Protein AF-A0AA38JEQ3-F1 (afdb_monomer_lite)

pLDDT: mean 92.49, std 6.7, range [68.56, 98.06]

Sequence (53 aa):
RIESEVVTMKYVETRTTIPVPHVFHHNARAEEDVRSPYILMSKVDGVPLSLVW

Structure (mmCIF, N/CA/C/O backbone):
data_AF-A0AA38JEQ3-F1
#
_entry.id   AF-A0AA38JEQ3-F1
#
loop_
_atom_site.group_PDB
_atom_site.id
_atom_site.type_symbol
_atom_site.label_atom_id
_atom_site.label_alt_id
_atom_site.label_comp_id
_atom_site.label_asym_id
_atom_site.label_entity_id
_atom_site.label_seq_id
_atom_site.pdbx_PDB_ins_code
_atom_site.Cartn_x
_atom_site.Cartn_y
_atom_site.Cartn_z
_atom_site.occupancy
_atom_site.B_iso_or_equiv
_atom_site.auth_seq_id
_atom_site.auth_comp_id
_atom_site.auth_asym_id
_atom_site.auth_atom_id
_atom_site.pdbx_PDB_model_num
ATOM 1 N N . ARG A 1 1 ? 9.298 10.418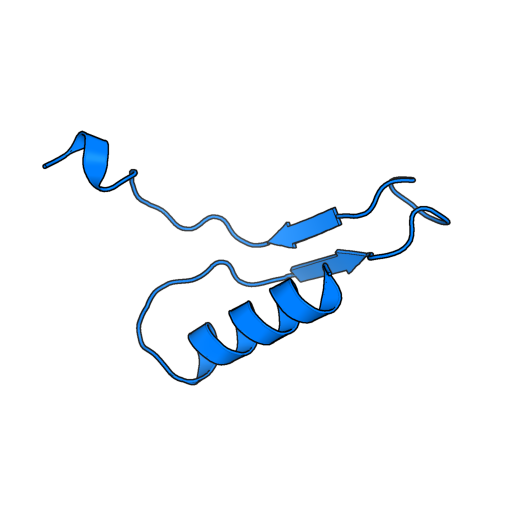 -5.709 1.00 81.94 1 ARG A N 1
ATOM 2 C CA . ARG A 1 1 ? 7.956 10.478 -5.081 1.00 81.94 1 ARG A CA 1
ATOM 3 C C . ARG A 1 1 ? 7.467 9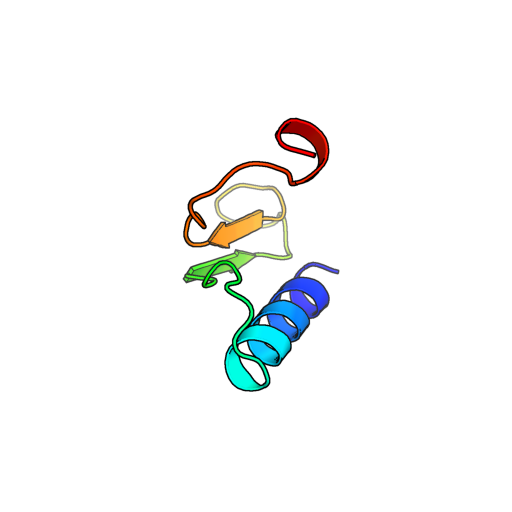.079 -4.728 1.00 81.94 1 ARG A C 1
ATOM 5 O O . ARG A 1 1 ? 7.452 8.784 -3.548 1.00 81.94 1 ARG A O 1
ATOM 12 N N . ILE A 1 2 ? 7.223 8.206 -5.715 1.00 90.62 2 ILE A N 1
ATOM 13 C CA . ILE A 1 2 ? 6.816 6.802 -5.489 1.00 90.62 2 ILE A CA 1
ATOM 14 C C . ILE A 1 2 ? 7.767 6.051 -4.552 1.00 90.62 2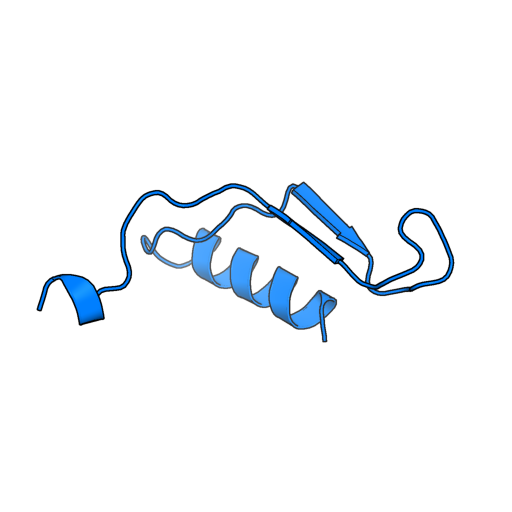 ILE A C 1
ATOM 16 O O . ILE A 1 2 ? 7.308 5.439 -3.601 1.00 90.62 2 ILE A O 1
ATOM 20 N N . GLU A 1 3 ? 9.083 6.177 -4.740 1.00 92.88 3 GLU A N 1
ATOM 21 C CA . GLU A 1 3 ? 10.057 5.548 -3.829 1.00 92.88 3 GLU A CA 1
ATOM 22 C C . GLU A 1 3 ? 9.861 5.973 -2.364 1.00 92.88 3 GLU A C 1
ATOM 24 O O . GLU A 1 3 ? 9.900 5.151 -1.455 1.00 92.88 3 GLU A O 1
ATOM 29 N N . SER A 1 4 ? 9.594 7.261 -2.124 1.00 95.31 4 SER A N 1
ATOM 30 C CA . SER A 1 4 ? 9.325 7.777 -0.780 1.00 95.31 4 SER A CA 1
ATOM 31 C C . SER A 1 4 ? 8.009 7.231 -0.228 1.00 95.31 4 SER A C 1
ATOM 33 O O . SER A 1 4 ? 7.970 6.820 0.924 1.00 95.31 4 SER A O 1
ATOM 35 N N . GLU A 1 5 ? 6.956 7.175 -1.049 1.00 95.69 5 GLU A N 1
ATOM 36 C CA . GLU A 1 5 ? 5.655 6.605 -0.671 1.00 95.69 5 GLU A CA 1
ATOM 37 C C . GLU A 1 5 ? 5.796 5.128 -0.251 1.00 95.69 5 GLU A C 1
ATOM 39 O O . GLU A 1 5 ? 5.316 4.742 0.817 1.00 95.69 5 GLU A O 1
ATOM 44 N N . VAL A 1 6 ? 6.527 4.321 -1.030 1.00 96.50 6 VAL A N 1
ATOM 45 C CA . VAL A 1 6 ? 6.780 2.896 -0.742 1.00 96.50 6 VAL A CA 1
ATOM 46 C C . VAL A 1 6 ? 7.579 2.714 0.548 1.00 96.50 6 VAL A C 1
ATOM 48 O O . VAL A 1 6 ? 7.204 1.906 1.402 1.00 96.50 6 VAL A O 1
ATOM 51 N N . VAL A 1 7 ? 8.654 3.485 0.735 1.00 96.25 7 VAL A N 1
ATOM 52 C CA . VAL A 1 7 ? 9.472 3.415 1.957 1.00 96.25 7 VAL A CA 1
ATOM 53 C C . VAL A 1 7 ? 8.665 3.832 3.187 1.00 96.25 7 VAL A C 1
ATOM 55 O O . VAL A 1 7 ? 8.767 3.186 4.231 1.00 96.25 7 VAL A O 1
ATOM 58 N N . THR A 1 8 ? 7.833 4.869 3.076 1.00 97.06 8 THR A N 1
ATOM 59 C CA . THR A 1 8 ? 6.962 5.301 4.175 1.00 97.06 8 THR A CA 1
ATOM 60 C C . THR A 1 8 ? 5.924 4.235 4.524 1.00 97.06 8 THR A C 1
ATOM 62 O O . THR A 1 8 ? 5.758 3.947 5.708 1.00 97.06 8 THR A O 1
ATOM 65 N N . MET A 1 9 ? 5.278 3.599 3.539 1.00 96.50 9 MET A N 1
ATOM 66 C CA . MET A 1 9 ? 4.332 2.503 3.804 1.00 96.50 9 MET A CA 1
ATOM 67 C C . MET A 1 9 ? 5.006 1.342 4.543 1.00 96.50 9 MET A C 1
ATOM 69 O O . MET A 1 9 ? 4.508 0.915 5.584 1.00 96.50 9 MET A O 1
ATOM 73 N N . LYS A 1 10 ? 6.194 0.915 4.094 1.00 96.38 10 LYS A N 1
ATOM 74 C CA . LYS A 1 10 ? 6.977 -0.132 4.771 1.00 96.38 10 LYS A CA 1
ATOM 75 C C . LYS A 1 10 ? 7.385 0.265 6.194 1.00 96.38 10 LYS A C 1
ATOM 77 O O . LYS A 1 10 ? 7.407 -0.565 7.103 1.00 96.38 10 LYS A O 1
ATOM 82 N N . TYR A 1 11 ? 7.721 1.535 6.414 1.00 97.69 11 TYR A N 1
ATOM 83 C CA . TYR A 1 11 ? 8.031 2.031 7.752 1.00 97.69 11 TYR A CA 1
ATOM 84 C C . TYR A 1 11 ? 6.813 1.942 8.682 1.00 97.69 11 TYR A C 1
ATOM 86 O O . TYR A 1 11 ? 6.945 1.449 9.799 1.00 97.69 11 TYR A O 1
ATOM 94 N N . VAL A 1 12 ? 5.628 2.360 8.228 1.00 97.62 12 VAL A N 1
ATOM 95 C CA . VAL A 1 12 ? 4.393 2.282 9.030 1.00 97.62 12 VAL A CA 1
ATOM 96 C C . VAL A 1 12 ? 4.013 0.829 9.327 1.00 97.62 12 VAL A C 1
ATOM 98 O O . VAL A 1 12 ? 3.730 0.514 10.484 1.00 97.62 12 VAL A O 1
ATOM 101 N N . GLU A 1 13 ? 4.084 -0.053 8.325 1.00 96.44 13 GLU A N 1
ATOM 102 C CA . GLU A 1 13 ? 3.811 -1.494 8.453 1.00 96.44 13 GLU A CA 1
ATOM 103 C C . GLU A 1 13 ? 4.712 -2.162 9.504 1.00 96.44 13 GLU A C 1
ATOM 105 O O . GLU A 1 13 ? 4.260 -2.979 10.298 1.00 96.44 13 GLU A O 1
ATOM 110 N N . THR A 1 14 ? 5.997 -1.792 9.547 1.00 97.19 14 THR A N 1
ATOM 111 C CA . THR A 1 14 ? 6.981 -2.416 10.453 1.00 97.19 14 THR A CA 1
ATOM 112 C C . THR A 1 14 ? 7.039 -1.794 11.847 1.00 97.19 14 THR A C 1
ATOM 114 O O . THR A 1 14 ? 7.625 -2.384 12.757 1.00 97.19 14 THR A O 1
ATOM 117 N N . ARG A 1 15 ? 6.487 -0.590 12.032 1.00 98.06 15 ARG A N 1
ATOM 118 C CA . ARG A 1 15 ? 6.610 0.181 13.283 1.00 98.06 15 ARG A CA 1
ATOM 119 C C . ARG A 1 15 ? 5.295 0.385 14.021 1.00 98.06 15 ARG A C 1
ATOM 121 O O . ARG A 1 15 ? 5.318 0.921 15.126 1.00 98.06 15 ARG A O 1
ATOM 128 N N . THR A 1 16 ? 4.167 -0.007 13.440 1.00 97.69 16 THR A N 1
ATOM 129 C CA . THR A 1 16 ? 2.842 0.206 14.028 1.00 97.69 16 THR A CA 1
ATOM 130 C C . THR A 1 16 ? 1.948 -1.011 13.812 1.00 97.69 16 THR A C 1
ATOM 132 O O . THR A 1 16 ? 2.300 -1.934 13.087 1.00 97.69 16 THR A O 1
ATOM 135 N N . THR A 1 17 ? 0.775 -1.009 14.439 1.00 96.38 17 THR A N 1
ATOM 136 C CA . THR A 1 17 ? -0.287 -1.998 14.203 1.00 96.38 17 THR A CA 1
ATOM 137 C C . THR A 1 17 ? -1.353 -1.494 13.226 1.00 96.38 17 THR A C 1
ATOM 139 O O . THR A 1 17 ? -2.372 -2.157 13.039 1.00 96.38 17 THR A O 1
ATOM 142 N N . ILE A 1 18 ? -1.153 -0.313 12.627 1.00 95.38 18 ILE A N 1
ATOM 143 C CA . ILE A 1 18 ? -2.102 0.263 11.675 1.00 95.38 18 ILE A CA 1
ATOM 144 C C . ILE A 1 18 ? -2.035 -0.562 10.385 1.00 95.38 18 ILE A C 1
ATOM 146 O O . ILE A 1 18 ? -0.955 -0.670 9.800 1.00 95.38 18 ILE A O 1
ATOM 150 N N . PRO A 1 19 ? -3.162 -1.121 9.909 1.00 93.88 19 PRO A N 1
ATOM 151 C CA . PRO A 1 19 ? -3.173 -1.865 8.662 1.00 93.88 19 PRO A CA 1
ATOM 152 C C . PRO A 1 19 ? -2.924 -0.911 7.490 1.00 93.88 19 PRO A C 1
ATOM 154 O O . PRO A 1 19 ? -3.684 0.030 7.259 1.00 93.88 19 PRO A O 1
ATOM 157 N N . VAL A 1 20 ? -1.858 -1.173 6.739 1.00 96.62 20 VAL A N 1
ATOM 158 C CA . VAL A 1 20 ? -1.525 -0.479 5.491 1.00 96.62 20 VAL A CA 1
ATOM 159 C C . VAL A 1 20 ? -1.434 -1.488 4.343 1.00 96.62 20 VAL A C 1
ATOM 161 O O . VAL A 1 20 ? -1.182 -2.668 4.594 1.00 96.62 20 VAL A O 1
ATOM 164 N N . PRO A 1 21 ? -1.654 -1.066 3.084 1.00 97.06 21 PRO A N 1
ATOM 165 C CA . PRO A 1 21 ? -1.450 -1.925 1.924 1.00 97.06 21 PRO A CA 1
ATOM 166 C C . PRO A 1 21 ? -0.024 -2.477 1.859 1.00 97.06 21 PRO A C 1
ATOM 168 O O . PRO A 1 21 ? 0.945 -1.728 1.989 1.00 97.06 21 PRO A O 1
ATOM 171 N N . HIS A 1 22 ? 0.102 -3.772 1.583 1.00 95.88 22 HIS A N 1
ATOM 172 C CA . HIS A 1 22 ? 1.390 -4.408 1.339 1.00 95.88 22 HIS A CA 1
ATOM 173 C C . HIS A 1 22 ? 1.792 -4.201 -0.122 1.00 95.88 22 HIS A C 1
ATOM 175 O O . HIS A 1 22 ? 1.028 -4.545 -1.026 1.00 95.88 22 HIS A O 1
ATOM 181 N N . VAL A 1 23 ? 2.974 -3.635 -0.369 1.00 96.81 23 VAL A N 1
ATOM 182 C CA . VAL A 1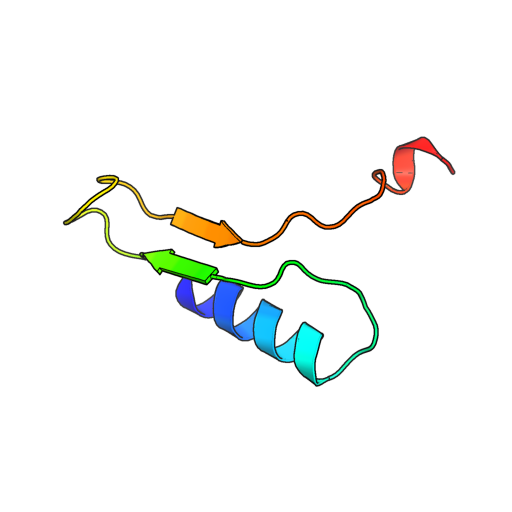 23 ? 3.459 -3.343 -1.727 1.00 96.81 23 VAL A CA 1
ATOM 183 C C . VAL A 1 23 ? 4.062 -4.602 -2.350 1.00 96.81 23 VAL A C 1
ATOM 185 O O . VAL A 1 23 ? 5.054 -5.125 -1.850 1.00 96.81 23 VAL A O 1
ATOM 188 N N . PHE A 1 24 ? 3.499 -5.059 -3.469 1.00 95.56 24 PHE A N 1
ATOM 189 C CA . PHE A 1 24 ? 4.023 -6.195 -4.236 1.00 95.56 24 PHE A CA 1
ATOM 190 C C . PHE A 1 24 ? 5.044 -5.758 -5.283 1.00 95.56 24 PHE A C 1
ATOM 192 O O . PHE A 1 24 ? 6.065 -6.415 -5.476 1.00 95.56 24 PHE A O 1
ATOM 199 N N . HIS A 1 25 ? 4.759 -4.656 -5.977 1.00 94.31 25 HIS A N 1
ATOM 200 C CA . HIS A 1 25 ? 5.631 -4.121 -7.011 1.00 94.31 25 HIS A CA 1
ATOM 201 C C . HIS A 1 25 ? 5.402 -2.621 -7.189 1.00 94.31 25 HIS A C 1
ATOM 203 O O . HIS A 1 25 ? 4.303 -2.123 -6.960 1.00 94.31 25 HIS A O 1
ATOM 209 N N . HIS A 1 26 ? 6.417 -1.889 -7.627 1.00 93.31 26 HIS A N 1
ATOM 210 C CA . HIS A 1 26 ? 6.286 -0.485 -7.988 1.00 93.31 26 HIS A CA 1
ATOM 211 C C . HIS A 1 26 ? 7.279 -0.138 -9.085 1.00 93.31 26 HIS A C 1
ATOM 213 O O . HIS A 1 26 ? 8.364 -0.713 -9.160 1.00 93.31 26 HIS A O 1
ATOM 219 N N . ASN A 1 27 ? 6.920 0.844 -9.902 1.00 92.56 27 ASN A N 1
ATOM 220 C CA . ASN A 1 27 ? 7.831 1.426 -10.870 1.00 92.56 27 ASN A CA 1
ATOM 221 C C . ASN A 1 27 ? 7.672 2.947 -10.865 1.00 92.56 27 ASN A C 1
ATOM 223 O O . ASN A 1 27 ? 6.581 3.480 -11.070 1.00 92.56 27 ASN A O 1
ATOM 227 N N . ALA A 1 28 ? 8.770 3.655 -10.608 1.00 90.25 28 ALA A N 1
ATOM 228 C CA . ALA A 1 28 ? 8.806 5.112 -10.609 1.00 90.25 28 ALA A CA 1
ATOM 229 C C . ALA A 1 28 ? 9.100 5.715 -11.995 1.00 90.25 28 ALA A C 1
ATOM 231 O O . ALA A 1 28 ? 8.972 6.930 -12.163 1.00 90.25 28 ALA A O 1
ATOM 232 N N . ARG A 1 29 ? 9.509 4.896 -12.970 1.00 86.44 29 ARG A N 1
ATOM 233 C CA . ARG A 1 29 ? 9.858 5.305 -14.334 1.00 86.44 29 ARG A CA 1
ATOM 234 C C . ARG A 1 29 ? 8.778 4.857 -15.314 1.00 86.44 29 ARG A C 1
ATOM 236 O O . ARG A 1 29 ? 8.234 3.767 -15.213 1.00 86.44 29 ARG A O 1
ATOM 243 N N . ALA A 1 30 ? 8.493 5.709 -16.292 1.00 76.69 30 ALA A N 1
ATOM 244 C CA . ALA A 1 30 ? 7.519 5.441 -17.352 1.00 76.69 30 ALA A CA 1
ATOM 245 C C . ALA A 1 30 ? 8.148 4.761 -18.584 1.00 76.69 30 ALA A C 1
ATOM 247 O O . ALA A 1 30 ? 7.554 4.748 -19.658 1.00 76.69 30 ALA A O 1
ATOM 248 N N . GLU A 1 31 ? 9.372 4.256 -18.450 1.00 71.75 31 GLU A N 1
ATOM 249 C CA . GLU A 1 31 ? 10.196 3.814 -19.579 1.00 71.75 31 GLU A CA 1
ATOM 250 C C . GLU A 1 31 ? 9.859 2.383 -20.023 1.00 71.75 31 GLU A C 1
ATOM 252 O O . GLU A 1 31 ? 9.987 2.068 -21.203 1.00 71.75 31 GLU A O 1
ATOM 257 N N . GLU A 1 32 ? 9.350 1.541 -19.118 1.00 68.56 32 GLU A N 1
ATOM 258 C CA . GLU A 1 32 ? 9.032 0.138 -19.397 1.00 68.56 32 GLU A CA 1
ATOM 259 C C . GLU A 1 32 ? 7.648 -0.261 -18.854 1.00 68.56 32 GLU A C 1
ATOM 261 O O . GLU A 1 32 ? 7.075 0.399 -17.981 1.00 68.56 32 GLU A O 1
ATOM 266 N N . ASP A 1 33 ? 7.108 -1.359 -19.390 1.00 77.12 33 ASP A N 1
ATOM 267 C CA . ASP A 1 33 ? 5.915 -2.056 -18.897 1.00 77.12 33 ASP A CA 1
ATOM 268 C C . ASP A 1 33 ? 4.594 -1.262 -19.063 1.00 77.12 33 ASP A C 1
ATOM 270 O O . ASP A 1 33 ? 4.020 -1.211 -20.155 1.00 77.12 33 ASP A O 1
ATOM 274 N N . VAL A 1 34 ? 4.125 -0.581 -18.012 1.00 83.31 34 VAL A N 1
ATOM 275 C CA . VAL A 1 34 ? 2.838 0.150 -17.973 1.00 83.31 34 VAL A CA 1
ATOM 276 C C . VAL A 1 34 ? 2.949 1.567 -18.568 1.00 83.31 34 VAL A C 1
ATOM 278 O O . VAL A 1 34 ? 1.945 2.266 -18.716 1.00 83.31 34 VAL A O 1
ATOM 281 N N . ARG A 1 35 ? 4.162 2.006 -18.954 1.00 87.38 35 ARG A N 1
ATOM 282 C CA . ARG A 1 35 ? 4.458 3.344 -19.522 1.00 87.38 35 ARG A CA 1
ATOM 283 C C . ARG A 1 35 ? 3.949 4.521 -18.676 1.00 87.38 35 ARG A C 1
ATOM 285 O O . ARG A 1 35 ? 3.729 5.622 -19.175 1.00 87.38 35 ARG A O 1
ATOM 292 N N . SER A 1 36 ? 3.745 4.289 -17.385 1.00 89.62 36 SER A N 1
ATOM 293 C CA . SER A 1 36 ? 3.319 5.284 -16.409 1.00 89.62 36 SER A CA 1
ATOM 294 C C . SER A 1 36 ? 3.771 4.834 -15.022 1.00 89.62 36 SER A C 1
ATOM 296 O O . SER A 1 36 ? 3.795 3.627 -14.778 1.00 89.62 36 SER A O 1
ATOM 298 N N . PRO A 1 37 ? 4.125 5.749 -14.106 1.00 91.50 37 PRO A N 1
ATOM 299 C CA . PRO A 1 37 ? 4.533 5.364 -12.763 1.00 91.50 37 PRO A CA 1
ATOM 300 C C . PRO A 1 37 ? 3.380 4.718 -11.977 1.00 91.50 37 PRO A C 1
ATOM 302 O O . PRO A 1 37 ? 2.257 5.227 -11.989 1.00 91.50 37 PRO A O 1
ATOM 305 N N . TYR A 1 38 ? 3.654 3.619 -11.271 1.00 92.69 38 TYR A N 1
ATOM 306 C CA . TYR A 1 38 ? 2.632 2.844 -10.561 1.00 92.69 38 TYR A CA 1
ATOM 307 C C . TYR A 1 38 ? 3.135 2.211 -9.258 1.00 92.69 38 TYR A C 1
ATOM 309 O O . TYR A 1 38 ? 4.334 2.023 -9.048 1.00 92.69 38 TYR A O 1
ATOM 317 N N . ILE A 1 39 ? 2.178 1.835 -8.403 1.00 95.25 39 ILE A N 1
ATOM 318 C CA . ILE A 1 39 ? 2.374 0.986 -7.224 1.00 95.25 39 ILE A CA 1
ATOM 319 C C . ILE A 1 39 ? 1.280 -0.086 -7.245 1.00 95.25 39 ILE A C 1
ATOM 321 O O . ILE A 1 39 ? 0.092 0.233 -7.252 1.00 95.25 39 ILE A O 1
ATOM 325 N N . LEU A 1 40 ? 1.685 -1.351 -7.250 1.00 95.56 40 LEU A N 1
ATOM 326 C CA . LEU A 1 40 ? 0.827 -2.517 -7.099 1.00 95.56 40 LEU A CA 1
ATOM 327 C C . LEU A 1 40 ? 0.890 -2.996 -5.647 1.00 95.56 40 LEU A C 1
ATOM 329 O O . LEU A 1 40 ? 1.964 -3.312 -5.130 1.00 95.56 40 LEU A O 1
ATOM 333 N N . MET A 1 41 ? -0.266 -3.065 -4.993 1.00 97.69 41 MET A N 1
ATOM 334 C CA . MET A 1 41 ? -0.370 -3.327 -3.559 1.00 97.69 41 MET A CA 1
ATOM 335 C C . MET A 1 41 ? -1.629 -4.123 -3.206 1.00 97.69 41 MET A C 1
ATOM 337 O O . MET A 1 41 ? -2.568 -4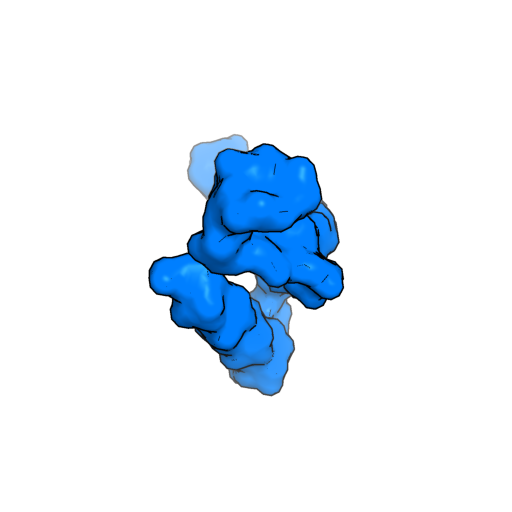.194 -4.002 1.00 97.69 41 MET A O 1
ATOM 341 N N . SER A 1 42 ? -1.652 -4.716 -2.012 1.00 97.81 42 SER A N 1
ATOM 342 C CA . SER A 1 42 ? -2.837 -5.393 -1.485 1.00 97.81 42 SER A CA 1
ATOM 343 C C . SER A 1 42 ? -3.981 -4.410 -1.220 1.00 97.81 42 SER A C 1
ATOM 345 O O . SER A 1 42 ? -3.782 -3.215 -0.993 1.00 97.81 42 SER A O 1
ATOM 347 N N . LYS A 1 43 ? -5.214 -4.915 -1.231 1.00 96.06 43 LYS A N 1
ATOM 348 C CA . LYS A 1 43 ? -6.375 -4.147 -0.786 1.00 96.06 43 LYS A CA 1
ATOM 349 C C . LYS A 1 43 ? -6.505 -4.282 0.730 1.00 96.06 43 LYS A C 1
ATOM 351 O O . LYS A 1 43 ? -6.495 -5.390 1.249 1.00 96.06 43 LYS A O 1
ATOM 356 N N . VAL A 1 44 ? -6.648 -3.152 1.421 1.00 94.94 44 VAL A N 1
ATOM 357 C CA . VAL A 1 44 ? -7.090 -3.126 2.821 1.00 94.94 44 VAL A CA 1
ATOM 358 C C . VAL A 1 44 ? -8.613 -3.040 2.841 1.00 94.94 44 VAL A C 1
ATOM 360 O O . VAL A 1 44 ? -9.196 -2.159 2.191 1.00 94.94 44 VAL A O 1
ATOM 363 N N . ASP A 1 45 ? -9.237 -3.964 3.564 1.00 94.44 45 ASP A N 1
ATOM 364 C CA . ASP A 1 45 ? -10.683 -4.019 3.745 1.00 94.44 45 ASP A CA 1
ATOM 365 C C . ASP A 1 45 ? -11.161 -2.936 4.715 1.00 94.44 45 ASP A C 1
ATOM 367 O O . ASP A 1 45 ? -10.526 -2.653 5.731 1.00 94.44 45 ASP A O 1
ATOM 371 N N . GLY A 1 46 ? -12.298 -2.322 4.393 1.00 93.56 46 GLY A N 1
ATOM 372 C CA . GLY A 1 46 ? -12.907 -1.274 5.204 1.00 93.56 46 GLY A CA 1
ATOM 373 C C . GLY A 1 46 ? -13.567 -0.183 4.368 1.00 93.56 46 GLY A C 1
ATOM 374 O O . GLY A 1 46 ? -13.611 -0.245 3.137 1.00 93.56 46 GLY A O 1
ATOM 375 N N . VAL A 1 47 ? -14.073 0.835 5.060 1.00 95.06 47 VAL A N 1
ATOM 376 C CA . VAL A 1 47 ? -14.704 2.018 4.466 1.00 95.06 47 VAL A CA 1
ATOM 377 C C . VAL A 1 47 ? -14.046 3.291 5.000 1.00 95.06 47 VAL A C 1
ATOM 379 O O . VAL A 1 47 ? -13.530 3.284 6.120 1.00 95.06 47 VAL A O 1
ATOM 382 N N . PRO A 1 48 ? -14.047 4.392 4.231 1.00 94.25 48 PRO A N 1
ATOM 383 C CA . PRO A 1 48 ? -13.627 5.689 4.742 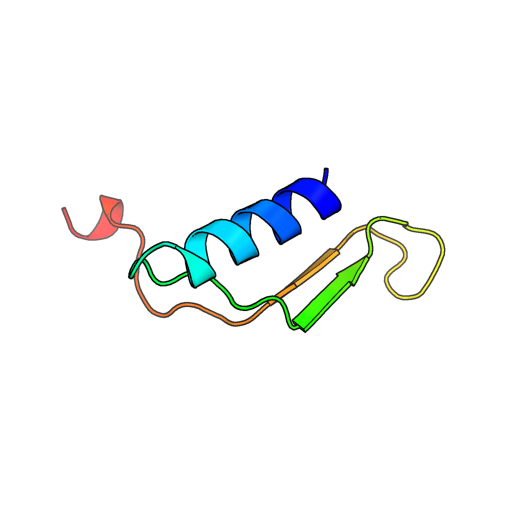1.00 94.25 48 PRO A CA 1
ATOM 384 C C . PRO A 1 48 ? -14.394 6.054 6.014 1.00 94.25 48 PRO A C 1
ATOM 386 O O . PRO A 1 48 ? -15.622 5.983 6.046 1.00 94.25 48 PRO A O 1
ATOM 389 N N . LEU A 1 49 ? -13.665 6.482 7.046 1.00 92.69 49 LEU A N 1
ATOM 390 C CA . LEU A 1 49 ? -14.225 6.788 8.365 1.00 92.69 49 LEU A CA 1
ATOM 391 C C . LEU A 1 49 ? -15.371 7.809 8.301 1.00 92.69 49 LEU A C 1
ATOM 393 O O . LEU A 1 49 ? -16.349 7.689 9.026 1.00 92.69 49 LEU A O 1
ATOM 397 N N . SER A 1 50 ? -15.275 8.766 7.377 1.00 96.50 50 SER A N 1
ATOM 398 C CA . SER A 1 50 ? -16.275 9.812 7.143 1.00 96.50 50 SER A CA 1
ATOM 399 C C . SER A 1 50 ? -17.633 9.305 6.647 1.00 96.50 50 SER A C 1
ATOM 401 O O . SER A 1 50 ? -18.567 10.092 6.581 1.00 96.50 50 SER A O 1
ATOM 403 N N . LEU A 1 51 ? -17.745 8.041 6.223 1.00 95.69 51 LEU A N 1
ATOM 404 C CA . LEU A 1 51 ? -19.017 7.448 5.793 1.00 95.69 51 LEU A CA 1
ATOM 405 C C . LEU A 1 51 ? -19.780 6.773 6.941 1.00 95.69 51 LEU A C 1
ATOM 407 O O . LEU A 1 51 ? -20.929 6.384 6.747 1.00 95.69 51 LEU A O 1
ATOM 411 N N . VAL A 1 52 ? -19.139 6.577 8.096 1.00 93.94 52 VAL A N 1
ATOM 412 C CA . VAL A 1 52 ? -19.682 5.798 9.225 1.00 93.94 52 VAL A CA 1
ATOM 413 C C . VAL A 1 52 ? -19.635 6.542 10.564 1.00 93.94 52 VAL A C 1
ATOM 415 O O . VAL A 1 52 ? -19.968 5.947 11.587 1.00 93.94 52 VAL A O 1
ATOM 418 N N . TRP A 1 53 ? -19.219 7.811 10.559 1.00 81.50 53 TRP A N 1
ATOM 419 C CA . TRP A 1 53 ? -19.184 8.701 11.724 1.00 81.50 53 TRP A CA 1
ATOM 420 C C . TRP A 1 53 ? -20.246 9.790 11.647 1.00 81.50 53 TRP A C 1
ATOM 422 O O . TRP A 1 53 ? -20.515 10.266 10.522 1.00 81.50 53 TRP A O 1
#

Secondary structure (DSSP, 8-state):
-HHHHHHHHHHHHHH-SS--PPEEEEE--SSSTTSS-EEEEPPPP---GGGT-

Radius of gyration: 13.58 Å; chains: 1; bounding box: 30×17×34 Å

InterPro domains:
  IPR051035 Mitochondrial inheritance protein 9 [PTHR36091] (1-53)

Foldseek 3Di:
DVVVVLVVQVVCVVPHPDDDWAWPDWDPALPDDPSHTDTDTDDDDDDDPVVVD

Organism: NCBI:txid2804957